Protein AF-A0A151WUH2-F1 (afdb_monomer_lite)

Foldseek 3Di:
DQCVVQVDDDPDPDQDPSSVVSSVVVVVVVVVVVVVVVVVCVVVVVVVVVVVVVVVVVVVVVVVVVVVVVVVVVVVD

Secondary structure (DSSP, 8-state):
--HHHH----S-SSPPHHHHHHHHHHHHHHHHHHHHHHHHHHHHHHHHHHHHHHHHHHHHHHHHHHHHHHHHHHTT-

Structure (mmCIF, N/CA/C/O backbone):
data_AF-A0A151WUH2-F1
#
_entry.id   AF-A0A151WUH2-F1
#
loop_
_atom_site.group_PDB
_atom_site.id
_atom_site.type_symbol
_atom_site.label_atom_id
_atom_site.label_alt_id
_atom_site.label_comp_id
_atom_site.label_asym_id
_atom_site.label_entity_id
_atom_site.label_seq_id
_atom_site.pdbx_PDB_ins_code
_atom_site.Cartn_x
_atom_site.Cartn_y
_atom_site.Cartn_z
_atom_site.occupancy
_atom_site.B_iso_or_equiv
_atom_site.auth_seq_id
_atom_site.auth_comp_id
_atom_site.auth_asym_id
_atom_site.auth_atom_id
_atom_site.pdbx_PDB_model_num
ATOM 1 N N . MET A 1 1 ? 9.931 4.599 -4.787 1.00 80.69 1 MET A N 1
ATOM 2 C CA . MET A 1 1 ? 10.335 3.208 -4.458 1.00 80.69 1 MET A CA 1
ATOM 3 C C . MET A 1 1 ? 10.349 2.286 -5.698 1.00 80.69 1 MET A C 1
ATOM 5 O O . MET A 1 1 ? 10.124 1.096 -5.558 1.00 80.69 1 MET A O 1
ATOM 9 N N . CYS A 1 2 ? 10.672 2.798 -6.899 1.00 96.75 2 CYS A N 1
ATOM 10 C CA . CYS A 1 2 ? 10.860 1.976 -8.112 1.00 96.75 2 CYS A CA 1
ATOM 11 C C . CYS A 1 2 ? 12.328 1.912 -8.549 1.00 96.75 2 CYS A C 1
ATOM 13 O O . CYS A 1 2 ? 12.793 0.844 -8.915 1.00 96.75 2 CYS A O 1
ATOM 15 N N . PHE A 1 3 ? 13.093 2.997 -8.374 1.00 95.38 3 PHE A N 1
ATOM 16 C CA . PHE A 1 3 ? 14.539 3.017 -8.628 1.00 95.38 3 PHE A CA 1
ATOM 17 C C . PHE A 1 3 ? 15.276 1.854 -7.943 1.00 95.38 3 PHE A C 1
ATOM 19 O O . PHE A 1 3 ? 15.892 1.044 -8.614 1.00 95.38 3 PHE A O 1
ATOM 26 N N . LYS A 1 4 ? 15.091 1.671 -6.626 1.00 95.25 4 LYS A N 1
ATOM 27 C CA . LYS A 1 4 ? 15.696 0.563 -5.856 1.00 95.25 4 LYS A CA 1
ATOM 28 C C . LYS A 1 4 ? 15.319 -0.842 -6.365 1.00 95.25 4 LYS A C 1
ATOM 30 O O . LYS A 1 4 ? 15.975 -1.812 -6.008 1.00 95.25 4 LYS A O 1
ATOM 35 N N . LYS A 1 5 ? 14.213 -0.973 -7.101 1.00 95.50 5 LYS A N 1
ATOM 36 C CA . LYS A 1 5 ? 13.685 -2.259 -7.580 1.00 95.50 5 LYS A CA 1
ATOM 37 C C . LYS A 1 5 ? 14.038 -2.538 -9.035 1.00 95.50 5 LYS A C 1
ATOM 39 O O . LYS A 1 5 ? 14.187 -3.702 -9.377 1.00 95.50 5 LYS A O 1
ATOM 44 N N . CYS A 1 6 ? 14.125 -1.494 -9.850 1.00 97.19 6 CYS A N 1
ATOM 45 C CA . CYS A 1 6 ? 14.278 -1.618 -11.290 1.00 97.19 6 CYS A CA 1
ATOM 46 C C . CYS A 1 6 ? 15.682 -1.271 -11.769 1.00 97.19 6 CYS A C 1
ATOM 48 O O . CYS A 1 6 ? 16.157 -1.977 -12.642 1.00 97.19 6 CYS A O 1
ATOM 50 N N . ALA A 1 7 ? 16.357 -0.271 -11.185 1.00 95.12 7 ALA A N 1
ATOM 51 C CA . ALA A 1 7 ? 17.732 0.051 -11.560 1.00 95.12 7 ALA A CA 1
ATOM 52 C C . ALA A 1 7 ? 18.649 -1.103 -11.137 1.00 95.12 7 ALA A C 1
ATOM 54 O O . ALA A 1 7 ? 18.859 -1.327 -9.939 1.00 95.12 7 ALA A O 1
ATOM 55 N N . ASN A 1 8 ? 19.126 -1.867 -12.116 1.00 92.50 8 ASN A N 1
ATOM 56 C CA . ASN A 1 8 ? 19.834 -3.127 -11.877 1.00 92.50 8 ASN A CA 1
ATOM 57 C C . ASN A 1 8 ? 21.299 -3.078 -12.332 1.00 92.50 8 ASN A C 1
ATOM 59 O O . ASN A 1 8 ? 22.102 -3.905 -11.899 1.00 92.50 8 ASN A O 1
ATOM 63 N N . THR A 1 9 ? 21.659 -2.086 -13.146 1.00 89.50 9 THR A N 1
ATOM 64 C CA . THR A 1 9 ? 23.003 -1.907 -13.681 1.00 89.50 9 THR A CA 1
ATOM 65 C C . THR A 1 9 ? 23.326 -0.426 -13.849 1.00 89.50 9 THR A C 1
ATOM 67 O O . THR A 1 9 ? 22.450 0.397 -14.080 1.00 89.50 9 THR A O 1
ATOM 70 N N . PHE A 1 10 ? 24.606 -0.077 -13.724 1.00 93.31 10 PHE A N 1
ATOM 71 C CA . PHE A 1 10 ? 25.110 1.295 -13.888 1.00 93.31 10 PHE A CA 1
ATOM 72 C C . PHE A 1 10 ? 26.221 1.367 -14.943 1.00 93.31 10 PHE A C 1
ATOM 74 O O . PHE A 1 10 ? 27.084 2.241 -14.904 1.00 93.31 10 PHE A O 1
ATOM 81 N N . LEU A 1 11 ? 26.223 0.413 -15.879 1.00 94.19 11 LEU A N 1
ATOM 82 C CA . LEU A 1 11 ? 27.200 0.339 -16.971 1.00 94.19 11 LEU A CA 1
ATOM 83 C C . LEU A 1 11 ? 26.957 1.397 -18.063 1.00 94.19 11 LEU A C 1
ATOM 85 O O . LEU A 1 11 ? 27.851 1.673 -18.858 1.00 94.19 11 LEU A O 1
ATOM 89 N N . SER A 1 12 ? 25.762 1.990 -18.094 1.00 92.69 12 SER A N 1
ATOM 90 C CA . SER A 1 12 ? 25.362 3.064 -19.004 1.00 92.69 12 SER A CA 1
ATOM 91 C C . SER A 1 12 ? 24.639 4.170 -18.233 1.00 92.69 12 SER A C 1
ATOM 93 O O . SER A 1 12 ? 24.164 3.957 -17.118 1.00 92.69 12 SER A O 1
ATOM 95 N N . ARG A 1 13 ? 24.563 5.361 -18.836 1.00 94.06 13 ARG A N 1
ATOM 96 C CA . ARG A 1 13 ? 23.708 6.464 -18.363 1.00 94.06 13 ARG A CA 1
ATOM 97 C C . ARG A 1 13 ? 22.278 6.376 -18.900 1.00 94.06 13 ARG A C 1
ATOM 99 O O . ARG A 1 13 ? 21.413 7.091 -18.407 1.00 94.06 13 ARG A O 1
ATOM 106 N N . GLU A 1 14 ? 22.055 5.532 -19.901 1.00 95.31 14 GLU A N 1
ATOM 107 C CA . GLU A 1 14 ? 20.752 5.320 -20.527 1.00 95.31 14 GLU A CA 1
ATOM 108 C C . GLU A 1 14 ? 19.936 4.278 -19.762 1.00 95.31 14 GLU A C 1
ATOM 110 O O . GLU A 1 14 ? 20.492 3.298 -19.263 1.00 95.31 14 GLU A O 1
ATOM 115 N N . ILE A 1 15 ? 18.614 4.467 -19.725 1.00 94.56 15 ILE A N 1
ATOM 116 C CA . ILE A 1 15 ? 17.678 3.471 -19.193 1.00 94.56 15 ILE A CA 1
ATOM 117 C C . ILE A 1 15 ? 17.604 2.312 -20.184 1.00 94.56 15 ILE A C 1
ATOM 119 O O . ILE A 1 15 ? 17.317 2.504 -21.368 1.00 94.56 15 ILE A O 1
ATOM 123 N N . THR A 1 16 ? 17.858 1.099 -19.703 1.00 95.50 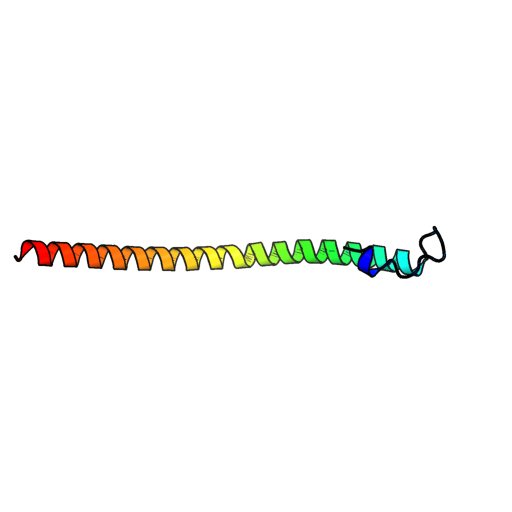16 THR A N 1
ATOM 124 C CA . THR A 1 16 ? 17.741 -0.094 -20.547 1.00 95.50 16 THR A CA 1
ATOM 125 C C . THR A 1 16 ? 16.267 -0.438 -20.817 1.00 95.50 16 THR A C 1
ATOM 127 O O . THR A 1 16 ? 15.403 -0.128 -19.993 1.00 95.50 16 THR A O 1
ATOM 130 N N . PRO A 1 17 ? 15.933 -1.118 -21.931 1.00 95.69 17 PRO A N 1
ATOM 131 C CA . PRO A 1 17 ? 14.549 -1.513 -22.218 1.00 95.69 17 PRO A CA 1
ATOM 132 C C . PRO A 1 17 ? 13.894 -2.337 -21.095 1.00 95.69 17 PRO A C 1
ATOM 134 O O . PRO A 1 17 ? 12.713 -2.158 -20.800 1.00 95.69 17 PRO A O 1
ATOM 137 N N . ASP A 1 18 ? 14.665 -3.196 -20.423 1.00 95.62 18 ASP A N 1
ATOM 138 C CA . ASP A 1 18 ? 14.182 -3.991 -19.287 1.00 95.62 18 ASP A CA 1
ATOM 139 C C . ASP A 1 18 ? 13.869 -3.119 -18.062 1.00 95.62 18 ASP A C 1
ATOM 141 O O . ASP A 1 18 ? 12.867 -3.332 -17.368 1.00 95.62 18 ASP A O 1
ATOM 145 N N . GLU A 1 19 ? 14.704 -2.112 -17.796 1.00 96.94 19 GLU A N 1
ATOM 146 C CA . GLU A 1 19 ? 14.467 -1.137 -16.733 1.00 96.94 19 GLU A CA 1
ATOM 147 C C . GLU A 1 19 ? 13.225 -0.292 -17.016 1.00 96.94 19 GLU A C 1
ATOM 149 O O . GLU A 1 19 ? 12.426 -0.088 -16.101 1.00 96.94 19 GLU A O 1
ATOM 154 N N . ASP A 1 20 ? 13.009 0.132 -18.264 1.00 96.94 20 ASP A N 1
ATOM 155 C CA . ASP A 1 20 ? 11.819 0.891 -18.665 1.00 96.94 20 ASP A CA 1
ATOM 156 C C . ASP A 1 20 ? 10.525 0.090 -18.437 1.00 96.94 20 ASP A C 1
ATOM 158 O O . ASP A 1 20 ? 9.597 0.550 -17.758 1.00 96.94 20 ASP A O 1
ATOM 162 N N . VAL A 1 21 ? 10.488 -1.168 -18.891 1.00 97.75 21 VAL A N 1
ATOM 163 C CA . VAL A 1 21 ? 9.352 -2.074 -18.648 1.00 97.75 21 VAL A CA 1
ATOM 164 C C . VAL A 1 21 ? 9.141 -2.302 -17.148 1.00 97.75 21 VAL A C 1
ATOM 166 O O . VAL A 1 21 ? 8.001 -2.297 -16.664 1.00 97.75 21 VAL A O 1
ATOM 169 N N . CYS A 1 22 ? 10.218 -2.478 -16.377 1.00 98.19 22 CYS A N 1
ATOM 170 C CA . CYS A 1 22 ? 10.124 -2.622 -14.926 1.00 98.19 22 CYS A CA 1
ATOM 171 C C . CYS A 1 22 ? 9.539 -1.369 -14.264 1.00 98.19 22 CYS A C 1
ATOM 173 O O . CYS A 1 22 ? 8.647 -1.488 -13.418 1.00 98.19 22 CYS A O 1
ATOM 175 N N . ILE A 1 23 ? 10.010 -0.177 -14.642 1.00 97.69 23 ILE A N 1
ATOM 176 C CA . ILE A 1 23 ? 9.566 1.101 -14.076 1.00 97.69 23 ILE A CA 1
ATOM 177 C C . ILE A 1 23 ? 8.076 1.302 -14.350 1.00 97.69 23 ILE A C 1
ATOM 179 O O . ILE A 1 23 ? 7.325 1.567 -13.405 1.00 97.69 23 ILE A O 1
ATOM 183 N N . ASN A 1 24 ? 7.637 1.089 -15.592 1.00 98.06 24 ASN A N 1
ATOM 184 C CA . ASN A 1 24 ? 6.230 1.193 -15.973 1.00 98.06 24 ASN A CA 1
ATOM 185 C C . ASN A 1 24 ? 5.350 0.259 -15.128 1.00 98.06 24 ASN A C 1
ATOM 187 O O . ASN A 1 24 ? 4.391 0.699 -14.489 1.00 98.06 24 ASN A O 1
ATOM 191 N N . ASN A 1 25 ? 5.733 -1.014 -15.014 1.00 98.19 25 ASN A N 1
ATOM 192 C CA . ASN A 1 25 ? 5.010 -1.982 -14.189 1.00 98.19 25 ASN A CA 1
ATOM 193 C C . ASN A 1 25 ? 5.022 -1.625 -12.695 1.00 98.19 25 ASN A C 1
ATOM 195 O O . ASN A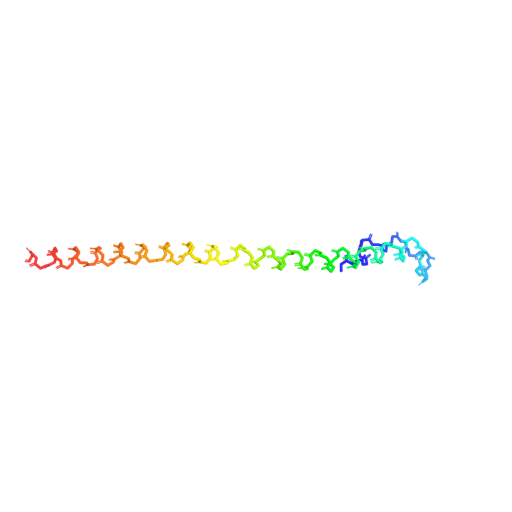 1 25 ? 4.017 -1.799 -12.002 1.00 98.19 25 ASN A O 1
ATOM 199 N N . CYS A 1 26 ? 6.151 -1.137 -12.180 1.00 98.31 26 CYS A N 1
ATOM 200 C CA . CYS A 1 26 ? 6.289 -0.741 -10.783 1.00 98.31 26 CYS A CA 1
ATOM 201 C C . CYS A 1 26 ? 5.346 0.412 -10.434 1.00 98.31 26 CYS A C 1
ATOM 203 O O . CYS A 1 26 ? 4.642 0.342 -9.425 1.00 98.31 26 CYS A O 1
ATOM 205 N N . VAL A 1 27 ? 5.295 1.447 -11.276 1.00 97.69 27 VAL A N 1
ATOM 206 C CA . VAL A 1 27 ? 4.438 2.617 -11.050 1.00 97.69 27 VAL A CA 1
ATOM 207 C C . VAL A 1 27 ? 2.964 2.225 -11.103 1.00 97.69 27 VAL A C 1
ATOM 209 O O . VAL A 1 27 ? 2.219 2.579 -10.190 1.00 97.69 27 VAL A O 1
ATOM 212 N N . GLN A 1 28 ? 2.552 1.425 -12.091 1.00 98.06 28 GLN A N 1
ATOM 213 C CA . GLN A 1 28 ? 1.167 0.946 -12.178 1.00 98.06 28 GLN A CA 1
ATOM 214 C C . GLN A 1 28 ? 0.768 0.122 -10.947 1.00 98.06 28 GLN A C 1
ATOM 216 O O . GLN A 1 28 ? -0.278 0.366 -10.342 1.00 98.06 28 GLN A O 1
ATOM 221 N N . LYS A 1 29 ? 1.638 -0.794 -10.499 1.00 98.12 29 LYS A N 1
ATOM 222 C CA . LYS A 1 29 ? 1.413 -1.563 -9.265 1.00 98.12 29 LYS A CA 1
ATOM 223 C C . LYS A 1 29 ? 1.320 -0.666 -8.038 1.00 98.12 29 LYS A C 1
ATOM 225 O O . LYS A 1 29 ? 0.483 -0.917 -7.174 1.00 98.12 29 LYS A O 1
ATOM 230 N N . TYR A 1 30 ? 2.162 0.360 -7.945 1.00 97.88 30 TYR A N 1
ATOM 231 C CA . TYR A 1 30 ? 2.154 1.285 -6.817 1.00 97.88 30 TYR A CA 1
ATOM 232 C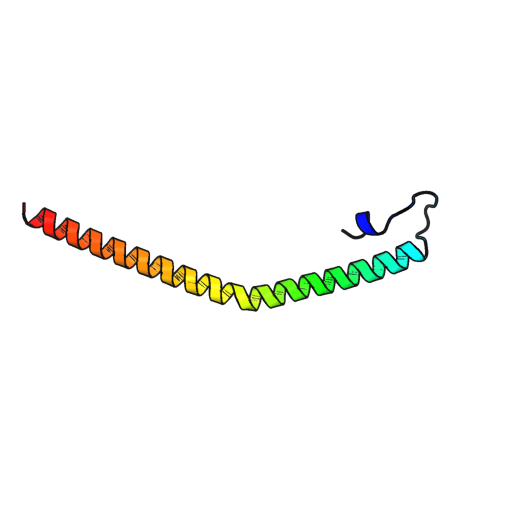 C . TYR A 1 30 ? 0.850 2.084 -6.754 1.00 97.88 30 TYR A C 1
ATOM 234 O O . TYR A 1 30 ? 0.222 2.129 -5.699 1.00 97.88 30 TYR A O 1
ATOM 242 N N . ILE A 1 31 ? 0.409 2.646 -7.883 1.00 97.75 31 ILE A N 1
ATOM 243 C CA . ILE A 1 31 ? -0.857 3.386 -7.978 1.00 97.75 31 ILE A CA 1
ATOM 244 C C . ILE A 1 31 ? -2.032 2.475 -7.611 1.00 97.75 31 ILE A C 1
ATOM 246 O O . ILE A 1 31 ? -2.836 2.829 -6.750 1.00 97.75 31 ILE A O 1
ATOM 250 N N . TYR A 1 32 ? -2.091 1.276 -8.200 1.00 98.31 32 TYR A N 1
ATOM 251 C CA . TYR A 1 32 ? -3.137 0.301 -7.899 1.00 98.31 32 TYR A CA 1
ATOM 252 C C . TYR A 1 32 ? -3.160 -0.073 -6.413 1.00 98.31 32 TYR A C 1
ATOM 254 O O . TYR A 1 32 ? -4.211 -0.048 -5.780 1.00 98.31 32 TYR A O 1
ATOM 262 N N . THR A 1 33 ? -1.994 -0.370 -5.836 1.00 97.88 33 THR A N 1
ATOM 263 C CA . THR A 1 33 ? -1.879 -0.739 -4.419 1.00 97.88 33 THR A CA 1
ATOM 264 C C . THR A 1 33 ? -2.308 0.412 -3.515 1.00 97.88 33 THR A C 1
ATOM 266 O O . THR A 1 33 ? -3.042 0.186 -2.559 1.00 97.88 33 THR A O 1
ATOM 269 N N . ASN A 1 34 ? -1.906 1.645 -3.831 1.00 96.94 34 ASN A N 1
ATOM 270 C CA . ASN A 1 34 ? -2.297 2.826 -3.068 1.00 96.94 34 ASN A CA 1
ATOM 271 C C . ASN A 1 34 ? -3.824 3.001 -3.055 1.00 96.94 34 ASN A C 1
ATOM 273 O O . ASN A 1 34 ? -4.423 3.155 -1.993 1.00 96.94 34 ASN A O 1
ATOM 277 N N . HIS A 1 35 ? -4.468 2.895 -4.220 1.00 98.56 35 HIS A N 1
ATOM 278 C CA . HIS A 1 35 ? -5.927 2.966 -4.309 1.00 98.56 35 HIS A CA 1
ATOM 279 C C . HIS A 1 35 ? -6.610 1.797 -3.594 1.00 98.56 35 HIS A C 1
ATOM 281 O O . HIS A 1 35 ? -7.589 2.012 -2.881 1.00 98.56 35 HIS A O 1
ATOM 287 N N . LYS A 1 36 ? -6.077 0.574 -3.710 1.00 98.50 36 LYS A N 1
ATOM 288 C CA . LYS A 1 36 ? -6.665 -0.595 -3.048 1.00 98.50 36 LYS A CA 1
ATOM 289 C C . LYS A 1 36 ? -6.570 -0.512 -1.525 1.00 98.50 36 LYS A C 1
ATOM 291 O O . LYS A 1 36 ? -7.513 -0.889 -0.836 1.00 98.50 36 LYS A O 1
ATOM 296 N N . ILE A 1 37 ? -5.463 0.010 -0.994 1.00 98.44 37 ILE A N 1
ATOM 297 C CA . ILE A 1 37 ? -5.318 0.275 0.443 1.00 98.44 37 ILE A CA 1
ATOM 298 C C . ILE A 1 37 ? -6.363 1.293 0.895 1.00 98.44 37 ILE A C 1
ATOM 300 O O . ILE A 1 37 ? -7.004 1.068 1.917 1.00 98.44 37 ILE A O 1
ATOM 304 N N . MET A 1 38 ? -6.576 2.368 0.130 1.00 98.38 38 MET A N 1
ATOM 305 C CA . MET A 1 38 ? -7.608 3.359 0.450 1.00 98.38 38 MET A CA 1
ATOM 306 C C . MET A 1 38 ? -9.015 2.755 0.450 1.00 98.38 38 MET A C 1
ATOM 308 O O . MET A 1 38 ? -9.788 3.032 1.362 1.00 98.38 38 MET A O 1
ATOM 312 N N . GLU A 1 39 ? -9.341 1.901 -0.522 1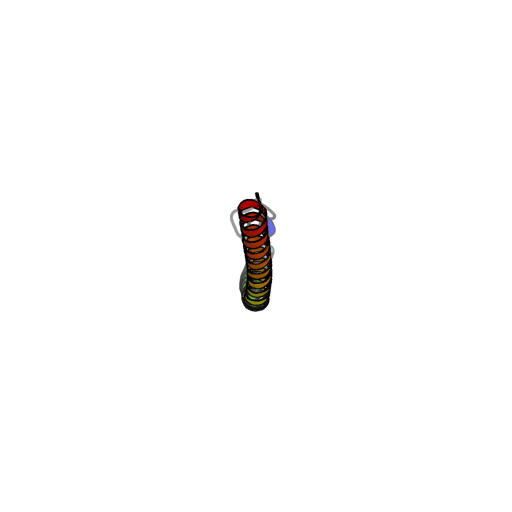.00 98.44 39 GLU A N 1
ATOM 313 C CA . GLU A 1 39 ? -10.623 1.183 -0.577 1.00 98.44 39 GLU A CA 1
ATOM 314 C C . GLU A 1 39 ? -10.854 0.345 0.691 1.00 98.44 39 GLU A C 1
ATOM 316 O O . GLU A 1 39 ? -11.875 0.495 1.361 1.00 98.44 39 GLU A O 1
ATOM 321 N N . ILE A 1 40 ? -9.869 -0.475 1.070 1.00 98.44 40 ILE A N 1
ATOM 322 C CA . ILE A 1 40 ? -9.943 -1.323 2.269 1.00 98.44 40 ILE A CA 1
ATOM 323 C C . ILE A 1 40 ? -10.021 -0.466 3.536 1.00 98.44 40 ILE A C 1
ATOM 325 O O . ILE A 1 40 ? -10.788 -0.763 4.450 1.00 98.44 40 ILE A O 1
ATOM 329 N N . PHE A 1 41 ? -9.237 0.608 3.601 1.00 98.31 41 PHE A N 1
ATOM 330 C CA . PHE A 1 41 ? -9.233 1.515 4.739 1.00 98.31 41 PHE A CA 1
ATOM 331 C C . PHE A 1 41 ? -10.611 2.149 4.950 1.00 98.31 41 PHE A C 1
ATOM 333 O O . PHE A 1 41 ? -11.117 2.120 6.070 1.00 98.31 41 PHE A O 1
ATOM 340 N N . MET A 1 42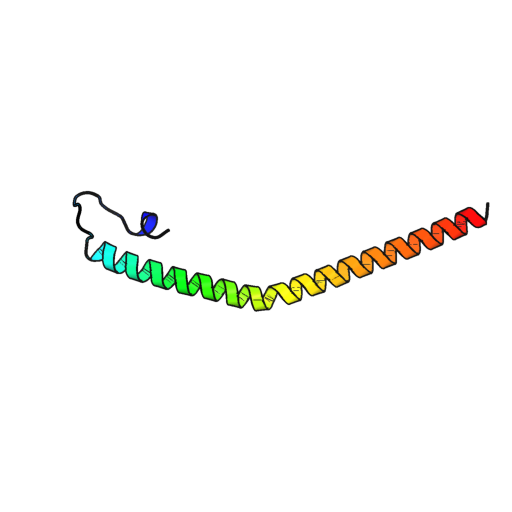 ? -11.255 2.630 3.882 1.00 98.12 42 MET A N 1
ATOM 341 C CA . MET A 1 42 ? -12.615 3.178 3.950 1.00 98.12 42 MET A CA 1
ATOM 342 C C . MET A 1 42 ? -13.650 2.140 4.402 1.00 98.12 42 MET A C 1
ATOM 344 O O . MET A 1 42 ? -14.606 2.497 5.087 1.00 98.12 42 MET A O 1
ATOM 348 N N . GLU A 1 43 ? -13.465 0.863 4.068 1.00 97.44 43 GLU A N 1
ATOM 349 C CA . GLU A 1 43 ? -14.376 -0.204 4.495 1.00 97.44 43 GLU A CA 1
ATOM 350 C C . GLU A 1 43 ? -14.181 -0.604 5.971 1.00 97.44 43 GLU A C 1
ATOM 352 O O . GLU A 1 43 ? -15.144 -0.863 6.702 1.00 97.44 43 GLU A O 1
ATOM 357 N N . VAL A 1 44 ? -12.927 -0.688 6.419 1.00 98.25 44 VAL A N 1
ATOM 358 C CA . VAL A 1 44 ? -12.571 -1.273 7.720 1.00 98.25 44 VAL A CA 1
ATOM 359 C C . VAL A 1 44 ? -12.517 -0.223 8.829 1.00 98.25 44 VAL A C 1
ATOM 361 O O . VAL A 1 44 ? -12.931 -0.502 9.957 1.00 98.25 44 VAL A O 1
ATOM 364 N N . GLN A 1 45 ? -12.052 0.994 8.537 1.00 98.19 45 GLN A N 1
ATOM 365 C CA . GLN A 1 45 ? -11.873 2.037 9.546 1.00 98.19 45 GLN A CA 1
ATOM 366 C C . GLN A 1 45 ? -13.176 2.388 10.290 1.00 98.19 45 GLN A C 1
ATOM 368 O O . GLN A 1 45 ? -13.122 2.457 11.520 1.00 98.19 45 GLN A O 1
ATOM 373 N N . PRO A 1 46 ? -14.350 2.546 9.640 1.00 98.00 46 PRO A N 1
ATOM 374 C CA . PRO A 1 46 ? -15.588 2.849 10.360 1.00 98.00 46 PRO A CA 1
ATOM 375 C C . PRO A 1 46 ? -15.966 1.755 11.364 1.00 98.00 46 PRO A C 1
ATOM 377 O O . PRO A 1 46 ? -16.354 2.061 12.489 1.00 98.00 46 PRO A O 1
ATOM 380 N N . LYS A 1 47 ? -15.775 0.480 10.997 1.00 97.88 47 LYS A N 1
ATOM 381 C CA . LYS A 1 47 ? -16.034 -0.675 11.875 1.00 97.88 47 LYS A CA 1
ATOM 382 C C . LYS A 1 47 ? -15.115 -0.647 13.100 1.00 97.88 47 LYS A C 1
ATOM 384 O O . LYS A 1 47 ? -15.563 -0.870 14.222 1.00 97.88 47 LYS A O 1
ATOM 389 N N . MET A 1 48 ? -13.835 -0.328 12.896 1.00 97.81 48 MET A N 1
ATOM 390 C CA . MET A 1 48 ? -12.865 -0.195 13.988 1.00 97.81 48 MET A CA 1
ATOM 391 C C . MET A 1 48 ? -13.195 0.970 14.925 1.00 97.81 48 MET A C 1
ATOM 393 O O . MET A 1 48 ? -13.082 0.829 16.141 1.00 97.81 48 MET A O 1
ATOM 397 N N . VAL A 1 49 ? -13.594 2.118 14.370 1.00 97.94 49 VAL A N 1
ATOM 398 C CA . VAL A 1 49 ? -13.974 3.299 15.158 1.00 97.94 49 VAL A CA 1
ATOM 399 C C . VAL A 1 49 ? -15.248 3.031 15.952 1.00 97.94 49 VAL A C 1
ATOM 401 O O . VAL A 1 49 ? -15.291 3.362 17.133 1.00 97.94 49 VAL A O 1
ATOM 404 N N . HIS A 1 50 ? -16.245 2.386 15.344 1.00 97.31 50 HIS A N 1
ATOM 405 C CA . HIS A 1 50 ? -17.481 2.013 16.027 1.00 97.31 50 HIS A CA 1
ATOM 406 C C . HIS A 1 50 ? -17.206 1.107 17.230 1.00 97.31 50 HIS A C 1
ATOM 408 O O . HIS A 1 50 ? -17.575 1.459 18.346 1.00 97.31 50 HIS A O 1
ATOM 414 N N . LYS A 1 51 ? -16.445 0.024 17.029 1.00 97.31 51 LYS A N 1
ATOM 415 C CA . LYS A 1 51 ? -16.043 -0.876 18.117 1.00 97.31 51 LYS A CA 1
ATOM 416 C C . LYS A 1 51 ? -15.299 -0.138 19.235 1.00 97.31 51 LYS A C 1
ATOM 418 O O . LYS A 1 51 ? -15.590 -0.331 20.409 1.00 97.31 51 LYS A O 1
ATOM 423 N N . ARG A 1 52 ? -14.364 0.750 18.880 1.00 97.25 52 ARG A N 1
ATOM 424 C CA . ARG A 1 52 ? -13.651 1.571 19.870 1.00 97.25 52 ARG A CA 1
ATOM 425 C C . ARG A 1 52 ? -14.612 2.460 20.667 1.00 97.25 52 ARG A C 1
ATOM 427 O O . ARG A 1 52 ? -14.412 2.648 21.861 1.00 97.25 52 ARG A O 1
ATOM 434 N N . MET A 1 53 ? -15.625 3.032 20.019 1.00 97.00 53 MET A N 1
ATOM 435 C CA . MET A 1 53 ? -16.613 3.878 20.689 1.00 97.00 53 MET A CA 1
ATOM 436 C C . MET A 1 53 ? -17.465 3.073 21.677 1.00 97.00 53 MET A C 1
ATOM 438 O O . MET A 1 53 ? -17.704 3.544 22.784 1.00 97.00 53 MET A O 1
ATOM 442 N N . GLU A 1 54 ? -17.868 1.852 21.318 1.00 96.94 54 GLU A N 1
ATOM 443 C CA . GLU A 1 54 ? -18.564 0.934 22.230 1.00 96.94 54 GLU A CA 1
ATOM 444 C C . GLU A 1 54 ? -17.706 0.595 23.456 1.00 96.94 54 GLU A C 1
ATOM 446 O O . GLU A 1 54 ? -18.182 0.696 24.585 1.00 96.94 54 GLU A O 1
ATOM 451 N N . GLU A 1 55 ? -16.425 0.272 23.248 1.00 96.50 55 GLU A N 1
ATOM 452 C CA . GLU A 1 55 ? -15.476 -0.023 24.329 1.00 96.50 55 GLU A CA 1
ATOM 453 C C . GLU A 1 55 ? -15.302 1.171 25.284 1.00 96.50 55 GLU A C 1
ATOM 455 O O . GLU A 1 55 ? -15.310 0.993 26.503 1.00 96.50 55 GLU A O 1
ATOM 460 N N . ILE A 1 56 ? -15.200 2.394 24.746 1.00 96.44 56 ILE A N 1
ATOM 461 C CA . ILE A 1 56 ? -15.123 3.626 25.547 1.00 96.44 56 ILE A CA 1
ATOM 462 C C . ILE A 1 56 ? -16.414 3.838 26.344 1.00 96.44 56 ILE A C 1
ATOM 464 O O . ILE A 1 56 ? -16.346 4.111 27.541 1.00 96.44 56 ILE A O 1
ATOM 468 N N . ASN A 1 57 ? -17.579 3.681 25.712 1.00 94.88 57 ASN A N 1
ATOM 469 C CA . ASN A 1 57 ? -18.867 3.861 26.382 1.00 94.88 57 ASN A CA 1
ATOM 470 C C . ASN A 1 57 ? -19.045 2.857 27.530 1.00 94.88 57 ASN A C 1
ATOM 472 O O . ASN A 1 57 ? -19.446 3.241 28.625 1.00 94.88 57 ASN A O 1
ATOM 476 N N . MET A 1 58 ? -18.693 1.585 27.312 1.00 95.12 58 MET A N 1
ATOM 477 C CA . MET A 1 58 ? -18.749 0.556 28.355 1.00 95.12 58 MET A CA 1
ATOM 478 C C . MET A 1 58 ? -17.803 0.867 29.518 1.00 95.12 58 MET A C 1
ATOM 480 O O . MET A 1 58 ? -18.196 0.740 30.679 1.00 95.12 58 MET A O 1
ATOM 484 N N . ALA A 1 59 ? -16.571 1.289 29.218 1.00 94.81 59 ALA A N 1
ATOM 485 C CA . ALA A 1 59 ? -15.610 1.689 30.239 1.00 94.81 59 ALA A CA 1
ATOM 486 C C . ALA A 1 59 ? -16.120 2.892 31.048 1.00 94.81 59 ALA A C 1
ATOM 488 O O . ALA A 1 59 ? -16.009 2.897 32.272 1.00 94.81 59 ALA A O 1
ATOM 489 N N . GLN A 1 60 ? -16.738 3.873 30.385 1.00 92.81 60 GLN A N 1
ATOM 490 C CA . GLN A 1 60 ? -17.335 5.035 31.037 1.00 92.81 60 GLN A CA 1
ATOM 491 C C . GLN A 1 60 ? -18.491 4.638 31.965 1.00 92.81 60 GLN A C 1
ATOM 493 O O . GLN A 1 60 ? -18.491 5.030 33.129 1.00 92.81 60 GLN A O 1
ATOM 498 N N . THR A 1 61 ? -19.428 3.803 31.506 1.00 93.00 61 THR A N 1
ATOM 499 C CA . THR A 1 61 ? -20.527 3.311 32.355 1.00 93.00 61 THR A CA 1
ATOM 500 C C . THR A 1 61 ? -20.009 2.530 33.567 1.00 93.00 61 THR A C 1
ATOM 502 O O . THR A 1 61 ? -20.540 2.679 34.666 1.00 93.00 61 THR A O 1
ATOM 505 N N . ALA A 1 62 ? -18.959 1.720 33.399 1.00 92.44 62 ALA A N 1
ATOM 506 C CA . ALA A 1 62 ? -18.349 0.989 34.509 1.00 92.44 62 ALA A CA 1
ATOM 507 C C . ALA A 1 62 ? -17.707 1.929 35.548 1.00 92.44 62 ALA A C 1
ATOM 509 O O . ALA A 1 62 ? -17.851 1.692 36.748 1.00 92.44 62 ALA A O 1
ATOM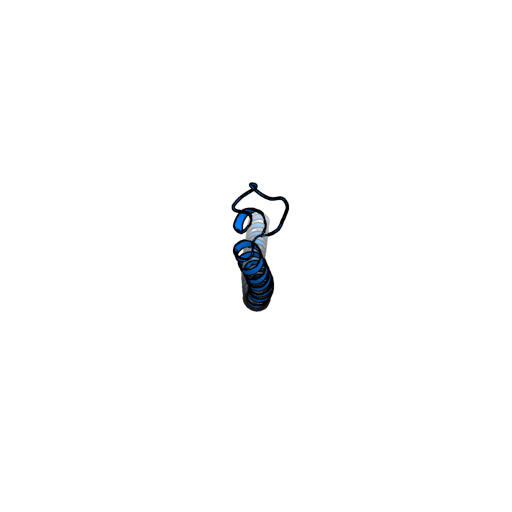 510 N N . LEU A 1 63 ? -17.043 3.000 35.100 1.00 91.44 63 LEU A N 1
ATOM 511 C CA . LEU A 1 63 ? -16.484 4.029 35.981 1.00 91.44 63 LEU A CA 1
ATOM 512 C C . LEU A 1 63 ? -17.587 4.795 36.725 1.00 91.44 63 LEU A C 1
ATOM 514 O O . LEU A 1 63 ? -17.506 4.952 37.938 1.00 91.44 63 LEU A O 1
ATOM 518 N N . GLU A 1 64 ? -18.655 5.199 36.034 1.00 88.94 64 GLU A N 1
ATOM 519 C CA . GLU A 1 64 ? -19.793 5.892 36.653 1.00 88.94 64 GLU A CA 1
ATOM 520 C C . GLU A 1 64 ? -20.504 5.020 37.701 1.00 88.94 64 GLU A C 1
ATOM 522 O O . GLU A 1 64 ? -20.896 5.517 38.760 1.00 88.94 64 GLU A O 1
ATOM 527 N N . ALA A 1 65 ? -20.636 3.714 37.447 1.00 88.19 65 ALA A N 1
ATOM 528 C CA . ALA A 1 65 ? -21.191 2.769 38.413 1.00 88.19 65 ALA A CA 1
ATOM 529 C C . ALA A 1 65 ? -20.295 2.610 39.656 1.00 88.19 65 ALA A C 1
ATOM 531 O O . ALA A 1 65 ? -20.813 2.554 40.772 1.00 88.19 65 ALA A O 1
ATOM 532 N N . GLN A 1 66 ? -18.966 2.583 39.486 1.00 84.19 66 GLN A N 1
ATOM 533 C CA . GLN A 1 66 ? -18.025 2.574 40.614 1.00 84.19 66 GLN A CA 1
ATOM 534 C C . GLN A 1 66 ? -18.098 3.874 41.423 1.00 84.19 66 GLN A C 1
ATOM 536 O O . GLN A 1 66 ? -18.201 3.820 42.647 1.00 84.19 66 GLN A O 1
ATOM 541 N N . ASP A 1 67 ? -18.136 5.034 40.765 1.00 83.69 67 ASP A N 1
ATOM 542 C CA . ASP A 1 67 ? -18.257 6.333 41.436 1.00 83.69 67 ASP A CA 1
ATOM 543 C C . ASP A 1 67 ? -19.548 6.443 42.261 1.00 83.69 67 ASP A C 1
ATOM 545 O O . ASP A 1 67 ? -19.552 7.018 43.352 1.00 83.69 67 ASP A O 1
ATOM 549 N N . GLN A 1 68 ? -20.660 5.895 41.759 1.00 79.81 68 GLN A N 1
ATOM 550 C CA . GLN A 1 68 ? -21.920 5.843 42.504 1.00 79.81 68 GLN A CA 1
ATOM 551 C C . GLN A 1 68 ? -21.832 4.904 43.713 1.00 79.81 68 GLN A C 1
ATOM 553 O O . GLN A 1 68 ? -22.311 5.269 44.785 1.00 79.81 68 GLN A O 1
ATOM 558 N N . GLN A 1 69 ? -21.193 3.738 43.576 1.00 75.38 69 GLN A N 1
ATOM 559 C CA . GLN A 1 69 ? -20.985 2.807 44.692 1.00 75.38 69 GLN A CA 1
ATOM 560 C C . GLN A 1 69 ? -20.113 3.424 45.794 1.00 75.38 69 GLN A C 1
ATOM 562 O O . GLN A 1 69 ? -20.507 3.397 46.959 1.00 75.38 69 GLN A O 1
ATOM 567 N N . ILE A 1 70 ? -19.004 4.077 45.428 1.00 77.50 70 ILE A N 1
ATOM 568 C CA . ILE A 1 70 ? -18.107 4.758 46.377 1.00 77.50 70 ILE A CA 1
ATOM 569 C C . ILE A 1 70 ? -18.848 5.876 47.124 1.00 77.50 70 ILE A C 1
ATOM 571 O O . ILE A 1 70 ? -18.716 6.003 48.340 1.00 77.50 70 ILE A O 1
ATOM 575 N N . LYS A 1 71 ? -19.677 6.668 46.428 1.00 76.06 71 LYS A N 1
ATOM 576 C CA . LYS A 1 71 ? -20.490 7.721 47.064 1.00 76.06 71 LYS A CA 1
ATOM 577 C C . LYS A 1 71 ? -21.537 7.161 48.028 1.00 76.06 71 LYS A C 1
ATOM 579 O O . LYS A 1 71 ? -21.844 7.812 49.024 1.00 76.06 71 LYS A O 1
ATOM 584 N N . VAL A 1 72 ? -22.119 5.997 47.740 1.00 76.25 72 VAL A N 1
ATOM 585 C CA . VAL A 1 72 ? -23.092 5.351 48.636 1.00 76.25 72 VAL A CA 1
ATOM 586 C C . VAL A 1 72 ? -22.394 4.799 49.881 1.00 76.25 72 VAL A C 1
ATOM 588 O O . VAL A 1 72 ? -22.886 5.028 50.982 1.00 76.25 72 VAL A O 1
ATOM 591 N N . GLU A 1 73 ? -21.232 4.157 49.733 1.00 68.44 73 GLU A N 1
ATOM 592 C CA . GLU A 1 73 ? -20.432 3.673 50.870 1.00 68.44 73 GLU A CA 1
ATOM 593 C C . GLU A 1 73 ? -19.930 4.816 51.764 1.00 68.44 73 GLU A C 1
ATOM 595 O O . GLU A 1 73 ? -20.024 4.714 52.985 1.00 68.44 73 GLU A O 1
ATOM 600 N N . GLN A 1 74 ? -19.483 5.936 51.185 1.00 66.69 74 GLN A N 1
ATOM 601 C CA . GLN A 1 74 ? -19.046 7.115 51.946 1.00 66.69 74 GLN A CA 1
ATOM 602 C C . GLN A 1 74 ? -20.173 7.806 52.725 1.00 66.69 74 GLN A C 1
ATOM 604 O O . GLN A 1 74 ? -19.899 8.437 53.737 1.00 66.69 74 GLN A O 1
ATOM 609 N N . ASN A 1 75 ? -21.425 7.712 52.267 1.00 66.69 75 ASN A N 1
ATOM 610 C CA . ASN A 1 75 ? -22.579 8.290 52.968 1.00 66.69 75 ASN A CA 1
ATOM 611 C C . ASN A 1 75 ? -23.140 7.376 54.074 1.00 66.69 75 ASN A C 1
ATOM 613 O O . ASN A 1 75 ? -24.037 7.796 54.805 1.00 66.69 75 ASN A O 1
ATOM 617 N N . LEU A 1 76 ? -22.666 6.128 54.175 1.00 60.06 76 LEU A N 1
ATOM 618 C CA . LEU A 1 76 ? -23.088 5.160 55.195 1.00 60.06 76 LEU A CA 1
ATOM 619 C C . LEU A 1 76 ? -22.112 5.090 56.394 1.00 60.06 76 LEU A C 1
ATOM 621 O O . LEU A 1 76 ? -22.353 4.324 57.329 1.00 60.06 76 LEU A O 1
ATOM 625 N N . GLN A 1 77 ? -21.034 5.884 56.369 1.00 49.66 77 GLN A N 1
ATOM 626 C CA . GLN A 1 77 ? -20.089 6.134 57.469 1.00 49.66 77 GLN A CA 1
ATOM 627 C C . GLN A 1 77 ? -20.359 7.490 58.124 1.00 49.66 77 GLN A C 1
ATOM 629 O O . GLN A 1 77 ? -20.175 7.566 59.360 1.00 49.66 77 GLN A O 1
#

Organism: NCBI:txid64791

InterPro domains:
  IPR004217 Tim10-like [PF02953] (1-42)
  IPR035427 Tim10-like domain superfamily [G3DSA:1.10.287.810] (1-75)
  IPR035427 Tim10-like domain superfamily [SSF144122] (1-57)
  IPR050673 Mitochondrial import inner membrane translocase subunit [PTHR13172] (2-70)

Radius of gyration: 28.33 Å; chains: 1; bounding box: 50×12×80 Å

Sequence (77 aa):
MCFKKCANTFLSREITPDEDVCINNCVQKYIYTNHKIMEIFMEVQPKMVHKRMEEINMAQTALEAQDQQIKVEQNLQ

pLDDT: mean 92.22, std 9.9, range [49.66, 98.56]